Protein AF-A0AAE5SZA4-F1 (afdb_monomer_lite)

Structure (mmCIF, N/CA/C/O backbone):
data_AF-A0AAE5SZA4-F1
#
_entry.id   AF-A0AAE5SZA4-F1
#
loop_
_atom_site.group_PDB
_atom_site.id
_atom_site.type_symbol
_atom_site.label_atom_id
_atom_site.label_alt_id
_atom_site.label_comp_id
_atom_site.label_asym_id
_atom_site.label_entity_id
_atom_site.label_seq_id
_atom_site.pdbx_PDB_ins_code
_atom_site.Cartn_x
_atom_site.Cartn_y
_atom_site.Cartn_z
_atom_site.occupancy
_atom_site.B_iso_or_equiv
_atom_site.auth_seq_id
_atom_site.auth_comp_id
_atom_site.auth_asym_id
_atom_site.auth_atom_id
_atom_site.pdbx_PDB_model_num
ATOM 1 N N . MET A 1 1 ? -4.853 -5.690 -10.987 1.00 59.91 1 MET A N 1
ATOM 2 C CA . MET A 1 1 ? -4.251 -5.739 -9.643 1.00 59.91 1 MET A CA 1
ATOM 3 C C . MET A 1 1 ? -3.815 -4.327 -9.336 1.00 59.91 1 MET A C 1
ATOM 5 O O . MET A 1 1 ? -2.870 -3.856 -9.959 1.00 59.91 1 MET A O 1
ATOM 9 N N . ASP A 1 2 ? -4.583 -3.617 -8.520 1.00 78.94 2 ASP A N 1
ATOM 10 C CA . ASP A 1 2 ? -4.280 -2.226 -8.209 1.00 78.94 2 ASP A CA 1
ATOM 11 C C . ASP A 1 2 ? -3.151 -2.174 -7.172 1.00 78.94 2 ASP A C 1
ATOM 13 O O . ASP A 1 2 ? -3.007 -3.062 -6.328 1.00 78.94 2 ASP A O 1
ATOM 17 N N . ILE A 1 3 ? -2.339 -1.123 -7.195 1.00 72.00 3 ILE A N 1
ATOM 18 C CA . ILE A 1 3 ? -1.245 -0.939 -6.225 1.00 72.00 3 ILE A CA 1
ATOM 19 C C . ILE A 1 3 ? -1.764 -0.898 -4.777 1.00 72.00 3 ILE A C 1
ATOM 21 O O .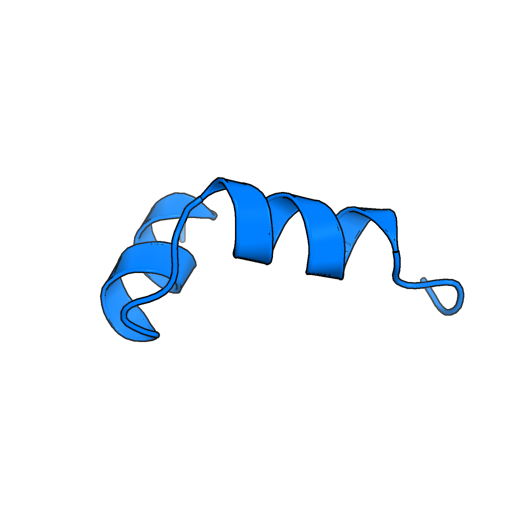 ILE A 1 3 ? -1.069 -1.236 -3.815 1.00 72.00 3 ILE A O 1
ATOM 25 N N . PHE A 1 4 ? -3.031 -0.512 -4.626 1.00 78.12 4 PHE A N 1
ATOM 26 C CA . PHE A 1 4 ? -3.751 -0.481 -3.363 1.00 78.12 4 PHE A CA 1
ATOM 27 C C . PHE A 1 4 ? -4.168 -1.871 -2.878 1.00 78.12 4 PHE A C 1
ATOM 29 O O . 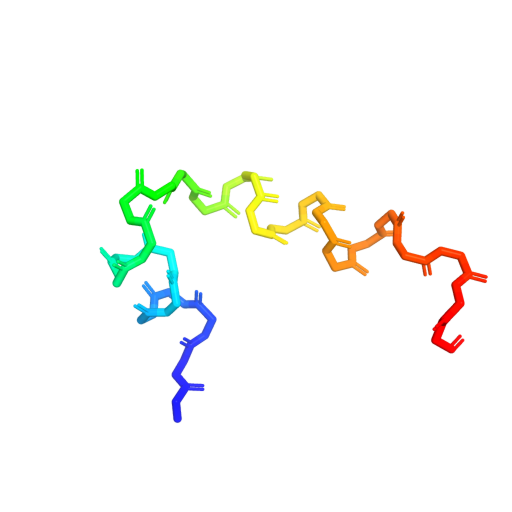PHE A 1 4 ? -4.286 -2.063 -1.666 1.00 78.12 4 PHE A O 1
ATOM 36 N N . ASP A 1 5 ? -4.332 -2.836 -3.785 1.00 85.44 5 ASP A N 1
ATOM 37 C CA . ASP A 1 5 ? -4.581 -4.234 -3.424 1.00 85.44 5 ASP A CA 1
ATOM 38 C C . ASP A 1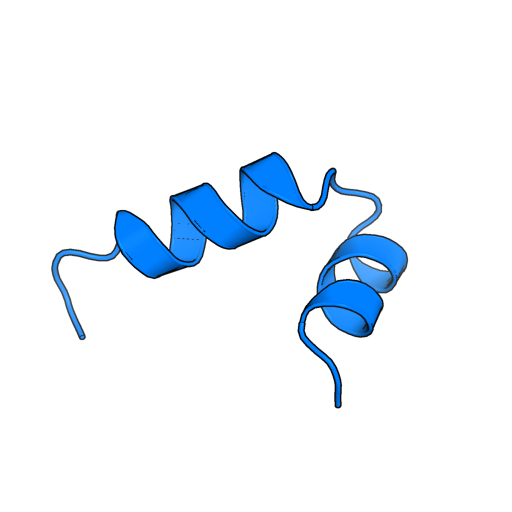 5 ? -3.328 -4.849 -2.806 1.00 85.44 5 ASP A C 1
ATOM 40 O O . ASP A 1 5 ? -3.421 -5.550 -1.803 1.00 85.44 5 ASP A O 1
ATOM 44 N N . VAL A 1 6 ? -2.146 -4.506 -3.330 1.00 82.44 6 VAL A N 1
ATOM 45 C CA . VAL A 1 6 ? -0.850 -4.912 -2.759 1.00 82.44 6 VAL A CA 1
ATOM 46 C C . VAL A 1 6 ? -0.658 -4.306 -1.369 1.00 82.44 6 VAL A C 1
ATOM 48 O O . VAL A 1 6 ? -0.261 -5.002 -0.438 1.00 82.44 6 VAL A O 1
ATOM 51 N N . ALA A 1 7 ? -1.012 -3.029 -1.192 1.00 84.81 7 ALA A N 1
ATOM 52 C CA . ALA A 1 7 ? -0.956 -2.372 0.113 1.00 84.81 7 ALA A CA 1
ATOM 53 C C . ALA A 1 7 ? -1.832 -3.089 1.157 1.00 84.81 7 ALA A C 1
ATOM 55 O O . ALA A 1 7 ? -1.402 -3.315 2.288 1.00 84.81 7 ALA A O 1
ATOM 56 N N . LYS A 1 8 ? -3.043 -3.500 0.760 1.00 87.19 8 LYS A N 1
ATOM 57 C CA . LYS A 1 8 ? -3.966 -4.261 1.612 1.00 87.19 8 LYS A CA 1
ATOM 58 C C . LYS A 1 8 ? -3.470 -5.676 1.894 1.00 87.19 8 LYS A C 1
ATOM 60 O O . LYS A 1 8 ? -3.487 -6.097 3.044 1.00 87.19 8 LYS A O 1
ATOM 65 N N . ALA A 1 9 ? -3.015 -6.387 0.866 1.00 89.44 9 ALA A N 1
ATOM 66 C CA . ALA A 1 9 ? -2.533 -7.760 0.982 1.00 89.44 9 ALA A CA 1
ATOM 67 C C . ALA A 1 9 ? -1.284 -7.859 1.869 1.00 89.44 9 ALA A C 1
ATOM 69 O O . ALA A 1 9 ? -1.155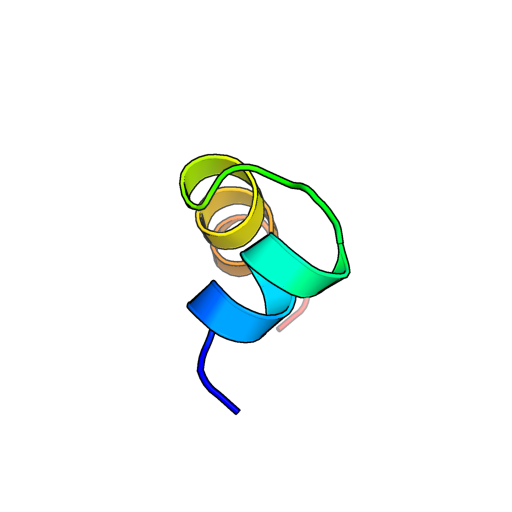 -8.789 2.657 1.00 89.44 9 ALA A O 1
ATOM 70 N N . CYS A 1 10 ? -0.393 -6.872 1.783 1.00 85.19 10 CYS A N 1
ATOM 71 C CA . CYS A 1 10 ? 0.822 -6.806 2.591 1.00 85.19 10 CYS A CA 1
ATOM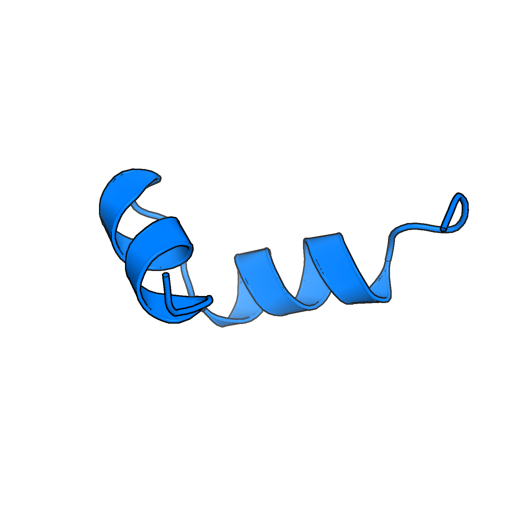 72 C C . CYS A 1 10 ? 0.629 -6.056 3.921 1.00 85.19 10 CYS A C 1
ATOM 74 O O . CYS A 1 10 ? 1.594 -5.899 4.663 1.00 85.19 10 CYS A O 1
ATOM 76 N N . ASN A 1 11 ? -0.588 -5.588 4.228 1.00 88.88 11 ASN A N 1
ATOM 77 C CA . ASN A 1 11 ? -0.913 -4.782 5.409 1.00 88.88 11 ASN A CA 1
ATOM 78 C C . ASN A 1 11 ? 0.044 -3.590 5.624 1.00 88.88 11 ASN A C 1
ATOM 80 O O . ASN A 1 11 ? 0.487 -3.298 6.735 1.00 88.88 11 ASN A O 1
ATOM 84 N N . VAL A 1 12 ? 0.385 -2.905 4.536 1.00 87.06 12 VAL A N 1
ATOM 85 C CA . VAL A 1 12 ? 1.276 -1.742 4.527 1.00 87.06 12 VAL A CA 1
ATOM 86 C C . VAL A 1 12 ? 0.529 -0.505 4.054 1.00 87.06 12 VAL A C 1
ATOM 88 O O . VAL A 1 12 ? -0.436 -0.562 3.291 1.00 87.06 12 VAL A O 1
ATOM 91 N N . SER A 1 13 ? 0.985 0.661 4.500 1.00 88.31 13 SER A N 1
ATOM 92 C CA . SER A 1 13 ? 0.415 1.929 4.065 1.00 88.31 13 SER A CA 1
ATOM 93 C C . SER A 1 13 ? 0.690 2.182 2.580 1.00 88.31 13 SER A C 1
ATOM 95 O O . SER A 1 13 ? 1.734 1.825 2.029 1.00 88.31 13 SER A O 1
ATOM 97 N N . LYS A 1 14 ? -0.236 2.885 1.922 1.00 86.19 14 LYS A N 1
ATOM 98 C CA . LYS A 1 14 ? -0.094 3.295 0.513 1.00 86.19 14 LYS A CA 1
ATOM 99 C C . LYS A 1 14 ? 1.181 4.117 0.275 1.00 86.19 14 LYS A C 1
ATOM 101 O O . LYS A 1 14 ? 1.803 4.014 -0.777 1.00 86.19 14 LYS A O 1
ATOM 106 N N . SER A 1 15 ? 1.585 4.907 1.271 1.00 86.44 15 SER A N 1
ATOM 107 C CA . SER A 1 15 ? 2.824 5.689 1.254 1.00 86.44 15 SER A CA 1
ATOM 108 C C . SER A 1 15 ? 4.077 4.812 1.281 1.00 86.44 15 SER A C 1
ATOM 110 O O . SER A 1 15 ? 5.052 5.145 0.612 1.00 86.44 15 SER A O 1
ATOM 112 N N . THR A 1 16 ? 4.049 3.678 1.986 1.00 85.94 16 THR A N 1
ATOM 113 C CA . THR A 1 16 ? 5.129 2.683 1.957 1.00 85.94 16 THR A CA 1
ATOM 114 C C . THR A 1 16 ? 5.253 2.045 0.579 1.00 85.94 16 THR A C 1
ATOM 116 O O . THR A 1 16 ? 6.353 1.997 0.038 1.00 85.94 16 THR A O 1
ATOM 119 N N . VAL A 1 17 ? 4.141 1.633 -0.034 1.00 84.69 17 VAL A N 1
ATOM 120 C CA . VAL A 1 17 ? 4.163 1.040 -1.384 1.00 84.69 17 VAL A CA 1
ATOM 121 C C . VAL A 1 17 ? 4.670 2.047 -2.421 1.00 84.69 17 VAL A C 1
ATOM 123 O O . VAL A 1 17 ? 5.546 1.723 -3.219 1.00 84.69 17 VAL A O 1
ATOM 126 N N . SER A 1 18 ? 4.199 3.296 -2.349 1.00 84.81 18 SER A N 1
ATOM 127 C CA . SER A 1 18 ? 4.675 4.381 -3.215 1.00 84.81 18 SER A CA 1
ATOM 128 C C . SER A 1 18 ? 6.170 4.667 -3.032 1.00 84.81 18 SER A C 1
ATOM 130 O O . SER A 1 18 ? 6.877 4.866 -4.018 1.00 84.81 18 SER A O 1
ATOM 132 N N . ARG A 1 19 ? 6.689 4.628 -1.795 1.00 85.00 19 ARG A N 1
ATOM 133 C CA . ARG A 1 19 ? 8.133 4.749 -1.544 1.00 85.00 19 ARG A CA 1
ATOM 134 C C . ARG A 1 19 ? 8.917 3.599 -2.146 1.00 85.00 19 ARG A C 1
ATOM 136 O O . ARG A 1 19 ? 9.920 3.861 -2.779 1.00 85.00 19 ARG A O 1
ATOM 143 N N . ILE A 1 20 ? 8.490 2.355 -1.963 1.00 81.69 20 ILE A N 1
ATOM 144 C CA . ILE A 1 20 ? 9.232 1.191 -2.470 1.00 8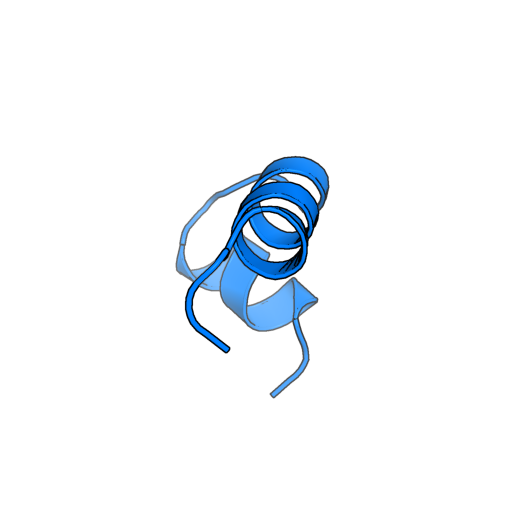1.69 20 ILE A CA 1
ATOM 145 C C . ILE A 1 20 ? 9.331 1.231 -4.000 1.00 81.69 20 ILE A C 1
ATOM 147 O O . ILE A 1 20 ? 10.400 0.977 -4.542 1.00 81.69 20 ILE A O 1
ATOM 151 N N . LEU A 1 21 ? 8.252 1.615 -4.685 1.00 78.88 21 LEU A N 1
ATOM 152 C CA . LEU A 1 21 ? 8.244 1.744 -6.145 1.00 78.88 21 LEU A CA 1
ATOM 153 C C . LEU A 1 21 ? 9.066 2.925 -6.658 1.00 78.88 21 LEU A C 1
ATOM 155 O O . LEU A 1 21 ? 9.790 2.776 -7.633 1.00 78.88 21 LEU A O 1
ATOM 159 N N . ASN A 1 22 ? 8.977 4.088 -6.008 1.00 75.94 22 ASN A N 1
ATOM 160 C CA . ASN A 1 22 ? 9.747 5.265 -6.423 1.00 75.94 22 ASN A CA 1
ATOM 161 C C . ASN A 1 22 ? 11.220 5.202 -6.006 1.00 75.94 22 ASN A C 1
ATOM 163 O O . ASN A 1 22 ? 12.052 5.894 -6.578 1.00 75.94 22 ASN A O 1
ATOM 167 N N . ASN A 1 23 ? 11.542 4.403 -4.993 1.00 71.44 23 ASN A N 1
ATOM 168 C CA . ASN A 1 23 ? 12.881 4.274 -4.430 1.00 71.44 23 ASN A CA 1
ATOM 169 C C . ASN A 1 23 ? 13.536 2.952 -4.849 1.00 71.44 23 ASN A C 1
ATOM 171 O O . ASN A 1 23 ? 14.393 2.436 -4.136 1.00 71.44 23 ASN A O 1
ATOM 175 N N . HIS A 1 24 ? 13.108 2.396 -5.985 1.00 63.56 24 HIS A N 1
ATOM 176 C CA . HIS A 1 24 ? 13.737 1.258 -6.637 1.00 63.56 24 HIS A CA 1
ATOM 177 C C . HIS A 1 24 ? 14.748 1.806 -7.664 1.00 63.56 24 HIS A C 1
ATOM 179 O O . HIS A 1 24 ? 14.365 2.103 -8.789 1.00 63.56 24 HIS A O 1
ATOM 185 N N . PRO A 1 25 ? 16.044 1.969 -7.327 1.00 61.72 25 PRO A N 1
ATOM 186 C CA . PRO A 1 25 ? 17.068 2.404 -8.287 1.00 61.72 25 PRO A CA 1
ATOM 187 C C . PRO A 1 25 ? 17.414 1.338 -9.347 1.00 61.72 25 PRO A C 1
ATOM 189 O O . PRO A 1 25 ? 18.360 1.517 -10.104 1.00 61.72 25 PRO A O 1
ATOM 192 N N . TYR A 1 26 ? 16.676 0.225 -9.383 1.00 55.66 26 TYR A N 1
ATOM 193 C CA . TYR A 1 26 ? 16.861 -0.907 -10.295 1.00 55.66 26 TYR A CA 1
ATOM 194 C C . TYR A 1 26 ? 15.534 -1.289 -10.967 1.00 55.66 26 TYR A C 1
ATOM 196 O O . TYR A 1 26 ? 15.094 -2.437 -10.886 1.00 55.66 26 TYR A O 1
ATOM 204 N N . VAL A 1 27 ? 14.866 -0.307 -11.569 1.00 51.72 27 VAL A N 1
ATOM 205 C CA . VAL A 1 27 ? 13.896 -0.525 -12.657 1.00 51.72 27 VAL A CA 1
ATOM 206 C C . VAL A 1 27 ? 14.432 0.099 -13.930 1.00 51.72 27 VAL A C 1
ATOM 208 O O . VAL A 1 27 ? 15.017 1.200 -13.832 1.00 51.72 27 VAL A O 1
#

InterPro domains:
  IPR000843 LacI-type HTH domain [PF00356] (3-27)
  IPR000843 LacI-type HTH domain [PR00036] (2-12)
  IPR000843 LacI-type HTH domain [PR00036] (12-22)
  IPR000843 LacI-type HTH domain [PS50932] (1-27)
  IPR000843 LacI-type HTH domain [cd01392] (5-27)
  IPR010982 Lambda repressor-like, DNA-binding domain superfamily [G3DSA:1.10.260.40] (1-27)
  IPR010982 Lambda repressor-like, DNA-binding domain superfamily [SSF47413] (2-27)

Foldseek 3Di:
DDLVVVCVVVVHDSVVSVCVVVVPPPD

Organism: Staphylococcus chromogenes (NCBI:txid46126)

pLDDT: mean 78.57, std 10.74, range [51.72, 89.44]

Radius of gyration: 9.08 Å; chains: 1; bounding box: 22×13×18 Å

Sequence (27 aa):
MDIFDVAKACNVSKSTVSRILNNHPYV

Secondary structure (DSSP, 8-state):
--HHHHHHHTT--HHHHHHHHHT-S--